Protein AF-A0A1G3BR52-F1 (afdb_monomer)

Solvent-accessible surface area (backbone atoms only — not comparable to full-atom values): 6348 Å² total; per-residue (Å²): 138,86,82,81,79,81,78,76,88,71,54,72,67,61,46,51,72,72,66,44,64,74,83,72,63,70,95,62,88,74,81,78,72,64,56,69,68,58,50,47,38,60,75,68,58,64,74,60,77,76,81,76,92,78,90,78,92,72,61,68,68,57,54,53,52,46,41,53,54,16,59,76,68,76,44,58,45,70,57,52,54,51,51,52,51,51,54,50,51,31,60,76,68,68,58,129

Foldseek 3Di:
DDDDDPPDDDPPVRCCVPVPCPVVPDPDPPPPPDDVVVVCCVVVVVVCPPDDDDDDDDPPVVVVVLCVVCVVVVHHSVVVVVVVVVVVVCVVVVPD

Secondary structure (DSSP, 8-state):
-----------HHHHHHHH-GGGG-----------HHHHHHHHT-TT---PPP------HHHHHHHHHHHHHTTS-HHHHHHHHHHHHHHHHHT--

Structure (mmCIF, N/CA/C/O backbone):
data_AF-A0A1G3BR52-F1
#
_entry.id   AF-A0A1G3BR52-F1
#
loop_
_atom_site.group_PDB
_atom_site.id
_atom_site.type_symbol
_atom_site.label_atom_id
_atom_site.label_alt_id
_atom_site.label_comp_id
_atom_site.label_asym_id
_atom_site.label_entity_id
_atom_site.label_seq_id
_atom_site.pdbx_PDB_ins_code
_atom_site.Cartn_x
_atom_site.Cartn_y
_atom_site.Cartn_z
_atom_site.occupancy
_atom_site.B_iso_or_equiv
_atom_site.auth_seq_id
_atom_site.auth_comp_id
_atom_site.auth_asym_id
_atom_site.auth_atom_id
_atom_site.pdbx_PDB_model_num
ATOM 1 N N . MET A 1 1 ? -17.095 -26.336 53.978 1.00 38.72 1 MET A N 1
ATOM 2 C CA . MET A 1 1 ? -15.949 -27.045 53.361 1.00 38.72 1 MET A CA 1
ATOM 3 C C . MET A 1 1 ? -15.813 -26.531 51.933 1.00 38.72 1 MET A C 1
ATOM 5 O O . MET A 1 1 ? -16.797 -26.562 51.211 1.00 38.72 1 MET A O 1
ATOM 9 N N . LYS A 1 2 ? -14.673 -25.927 51.568 1.00 37.09 2 LYS A N 1
ATOM 10 C CA . LYS A 1 2 ? -14.448 -25.317 50.244 1.00 37.09 2 LYS A CA 1
ATOM 11 C C . LYS A 1 2 ? -13.668 -26.297 49.369 1.00 37.09 2 LYS A C 1
ATOM 13 O O . LYS A 1 2 ? -12.496 -26.530 49.648 1.00 37.09 2 LYS A O 1
ATOM 18 N N . THR A 1 3 ? -14.277 -26.824 48.314 1.00 35.94 3 THR A N 1
ATOM 19 C CA . THR A 1 3 ? -13.573 -27.662 47.331 1.00 35.94 3 THR A CA 1
ATOM 20 C C . THR A 1 3 ? -13.135 -26.774 46.168 1.00 35.94 3 THR A C 1
ATOM 22 O O . THR A 1 3 ? -13.932 -26.394 45.316 1.00 35.94 3 THR A O 1
ATOM 25 N N . LYS A 1 4 ? -11.860 -26.365 46.176 1.00 41.94 4 LYS A N 1
ATOM 26 C CA . LYS A 1 4 ? -11.213 -25.645 45.068 1.00 41.94 4 LYS A CA 1
ATOM 27 C C . LYS A 1 4 ? -11.033 -26.629 43.909 1.00 41.94 4 LYS A C 1
ATOM 29 O O . LYS A 1 4 ? -10.151 -27.479 43.964 1.00 41.94 4 LYS A O 1
ATOM 34 N N . ILE A 1 5 ? -11.852 -26.517 42.867 1.00 44.66 5 ILE A N 1
ATOM 35 C CA . ILE A 1 5 ? -11.628 -27.248 41.617 1.00 44.66 5 ILE A CA 1
ATOM 36 C C . ILE A 1 5 ? -10.511 -26.515 40.867 1.00 44.66 5 ILE A C 1
ATOM 38 O O . ILE A 1 5 ? -10.679 -25.386 40.406 1.00 44.66 5 ILE A O 1
ATOM 42 N N . MET A 1 6 ? -9.335 -27.139 40.823 1.00 40.81 6 MET A N 1
ATOM 43 C CA . MET A 1 6 ? -8.168 -26.672 40.079 1.00 40.81 6 MET A CA 1
ATOM 44 C C . MET A 1 6 ? -8.490 -26.766 38.580 1.00 40.81 6 MET A C 1
ATOM 46 O O . MET A 1 6 ? -8.466 -27.852 38.006 1.00 40.81 6 MET A O 1
ATOM 50 N N . LYS A 1 7 ? -8.831 -25.640 37.939 1.00 52.38 7 LYS A N 1
ATOM 51 C CA . LYS A 1 7 ? -8.974 -25.584 36.478 1.00 52.38 7 LYS A CA 1
ATOM 52 C C . LYS A 1 7 ? -7.592 -25.777 35.853 1.00 52.38 7 LYS A C 1
ATOM 54 O O . LYS A 1 7 ? -6.711 -24.931 36.001 1.00 52.38 7 LYS A O 1
ATOM 59 N N . LYS A 1 8 ? -7.402 -26.924 35.201 1.00 56.28 8 LYS A N 1
ATOM 60 C CA . LYS A 1 8 ? -6.255 -27.221 34.338 1.00 56.28 8 LYS A CA 1
ATOM 61 C C . LYS A 1 8 ? -6.160 -26.095 33.297 1.00 56.28 8 LYS A C 1
ATOM 63 O O . LYS A 1 8 ? -7.170 -25.774 32.677 1.00 56.28 8 LYS A O 1
ATOM 68 N N . ARG A 1 9 ? -4.997 -25.448 33.159 1.00 55.28 9 ARG A N 1
ATOM 69 C CA . ARG A 1 9 ? -4.763 -24.472 32.081 1.00 55.28 9 ARG A CA 1
ATOM 70 C C . ARG A 1 9 ? -4.710 -25.256 30.774 1.00 55.28 9 ARG A C 1
ATOM 72 O O . ARG A 1 9 ? -3.741 -25.972 30.552 1.00 55.28 9 ARG A O 1
ATOM 79 N N . ILE A 1 10 ? -5.779 -25.189 29.998 1.00 62.50 10 ILE A N 1
ATOM 80 C CA . ILE A 1 10 ? -5.853 -25.743 28.645 1.00 62.50 10 ILE A CA 1
ATOM 81 C C . ILE A 1 10 ? -5.374 -24.627 27.706 1.00 62.50 10 ILE A C 1
ATOM 83 O O . ILE A 1 10 ? -5.661 -23.460 27.980 1.00 62.50 10 ILE A O 1
ATOM 87 N N . SER A 1 11 ? -4.581 -24.964 26.683 1.00 68.12 11 SER A N 1
ATOM 88 C CA . SER A 1 11 ? -4.178 -24.003 25.645 1.00 68.12 11 SER A CA 1
ATOM 89 C C . SER A 1 11 ? -5.416 -23.549 24.872 1.00 68.12 11 SER A C 1
ATOM 91 O O . SER A 1 11 ? -6.311 -24.361 24.636 1.00 68.12 11 SER A O 1
ATOM 93 N N . ASP A 1 12 ? -5.470 -22.283 24.460 1.00 63.62 12 ASP A N 1
ATOM 94 C CA . ASP A 1 12 ? -6.606 -21.736 23.708 1.00 63.62 12 ASP A CA 1
ATOM 95 C C . ASP A 1 12 ? -6.898 -22.586 22.453 1.00 63.62 12 ASP A C 1
ATOM 97 O O . ASP A 1 12 ? -8.050 -22.849 22.126 1.00 63.62 12 ASP A O 1
ATOM 101 N N . GLU A 1 13 ? -5.851 -23.114 21.812 1.00 70.31 13 GLU A N 1
ATOM 102 C CA . GLU A 1 13 ? -5.924 -24.002 20.643 1.00 70.31 13 GLU A CA 1
ATOM 103 C C . GLU A 1 13 ? -6.679 -25.315 20.938 1.00 70.31 13 GLU A C 1
ATOM 105 O O . GLU A 1 13 ? -7.646 -25.641 20.251 1.00 70.31 13 GLU A O 1
ATOM 110 N N . GLU A 1 14 ? -6.299 -26.034 22.004 1.00 71.31 14 GLU A N 1
ATOM 111 C CA . GLU A 1 14 ? -6.958 -27.283 22.431 1.00 71.31 14 GLU A CA 1
ATOM 112 C C . GLU A 1 14 ? -8.414 -27.047 22.857 1.00 71.31 14 GLU A C 1
ATOM 114 O O . GLU A 1 14 ? -9.279 -27.906 22.659 1.00 71.31 14 GLU A O 1
ATOM 119 N N . TYR A 1 15 ? -8.696 -25.882 23.449 1.00 68.50 15 TYR A N 1
ATOM 120 C CA . TYR A 1 15 ? -10.047 -25.493 23.835 1.00 68.50 15 TYR A CA 1
ATOM 121 C C . TYR A 1 15 ? -10.946 -25.326 22.604 1.00 68.50 15 TYR A C 1
ATOM 123 O O . TYR A 1 15 ? -12.038 -25.895 22.566 1.00 68.50 15 TYR A O 1
ATOM 131 N N . TYR A 1 16 ? -10.473 -24.609 21.579 1.00 68.44 16 TYR A N 1
ATOM 132 C CA . TYR A 1 16 ? -11.247 -24.360 20.362 1.00 68.44 16 TYR A CA 1
ATOM 133 C C . TYR A 1 16 ? -11.439 -25.611 19.495 1.00 68.44 16 TYR A C 1
ATOM 135 O O . TYR A 1 16 ? -12.518 -25.767 18.922 1.00 68.44 16 TYR A O 1
ATOM 143 N N . GLU A 1 17 ? -10.461 -26.522 19.439 1.00 71.69 17 GLU A N 1
ATOM 144 C CA . GLU A 1 17 ? -10.613 -27.808 18.737 1.00 71.69 17 GLU A CA 1
ATOM 145 C C . GLU A 1 17 ? -11.604 -28.752 19.430 1.00 71.69 17 GLU A C 1
ATOM 147 O O . GLU A 1 17 ? -12.373 -29.438 18.759 1.00 71.69 17 GLU A O 1
ATOM 152 N N . THR A 1 18 ? -11.601 -28.793 20.767 1.00 67.19 18 THR A N 1
ATOM 153 C CA . THR A 1 18 ? -12.399 -29.775 21.520 1.00 67.19 18 THR A CA 1
ATOM 154 C C . THR A 1 18 ? -13.832 -29.311 21.757 1.00 67.19 18 THR A C 1
ATOM 156 O O . THR A 1 18 ? -14.759 -30.114 21.672 1.00 67.19 18 THR A O 1
ATOM 159 N N . TYR A 1 19 ? -14.023 -28.034 22.102 1.00 68.81 19 TYR A N 1
ATOM 160 C CA . TYR A 1 19 ? -15.320 -27.531 22.560 1.00 68.81 19 TYR A CA 1
ATOM 161 C C . TYR A 1 19 ? -16.130 -26.836 21.471 1.00 68.81 19 TYR A C 1
ATOM 163 O O . TYR A 1 19 ? -17.337 -26.749 21.638 1.00 68.81 19 TYR A O 1
ATOM 171 N N . GLY A 1 20 ? -15.503 -26.414 20.363 1.00 64.06 20 GLY A N 1
ATOM 172 C CA . GLY A 1 20 ? -16.183 -25.859 19.189 1.00 64.06 2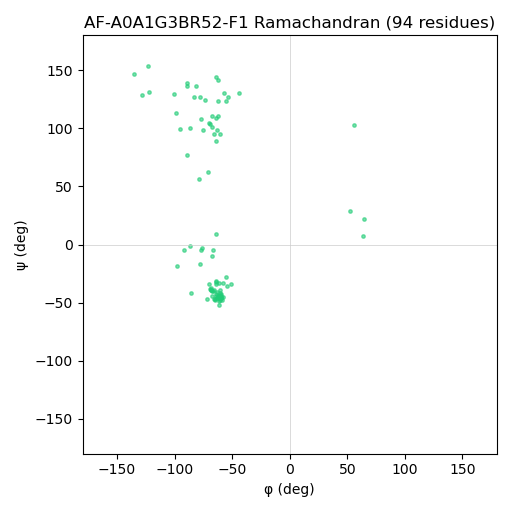0 GLY A CA 1
ATOM 173 C C . GLY A 1 20 ? -17.086 -24.656 19.499 1.00 64.06 20 GLY A C 1
ATOM 174 O O . GLY A 1 20 ? -18.225 -24.800 19.913 1.00 64.06 20 GLY A O 1
ATOM 175 N N . VAL A 1 21 ? -16.636 -23.441 19.192 1.00 68.19 21 VAL A N 1
ATOM 176 C CA . VAL A 1 21 ? -17.357 -22.189 19.527 1.00 68.19 21 VAL A CA 1
ATOM 177 C C . VAL A 1 21 ? -18.685 -21.961 18.807 1.00 68.19 21 VAL A C 1
ATOM 179 O O . VAL A 1 21 ? -19.361 -20.979 19.084 1.00 68.19 21 VAL A O 1
ATOM 182 N N . LEU A 1 22 ? -19.073 -22.830 17.873 1.00 64.25 22 LEU A N 1
ATOM 183 C CA . LEU A 1 22 ? -20.246 -22.610 17.027 1.00 64.25 22 LEU A CA 1
ATOM 184 C C . LEU A 1 22 ? -21.556 -22.580 17.833 1.00 64.25 22 LEU A C 1
ATOM 186 O O . LEU A 1 22 ? -22.469 -21.850 17.465 1.00 64.25 22 LEU A O 1
ATOM 190 N N . SER A 1 23 ? -21.638 -23.329 18.938 1.00 64.00 23 SER A N 1
ATOM 191 C CA . SER A 1 23 ? -22.788 -23.302 19.855 1.00 64.00 23 SER A CA 1
ATOM 192 C C . SER A 1 23 ? -22.810 -22.094 20.792 1.00 64.00 23 SER A C 1
ATOM 194 O O . SER A 1 23 ? -23.856 -21.803 21.364 1.00 64.00 23 SER A O 1
ATOM 196 N N . ASP A 1 24 ? -21.677 -21.402 20.943 1.00 62.31 24 ASP A N 1
ATOM 197 C CA . ASP A 1 24 ? -21.534 -20.219 21.799 1.00 62.31 24 ASP A CA 1
ATOM 198 C C . ASP A 1 24 ? -21.806 -18.913 21.028 1.00 62.31 24 ASP A C 1
ATOM 200 O O . ASP A 1 24 ? -21.816 -17.831 21.617 1.00 62.31 24 ASP A O 1
ATO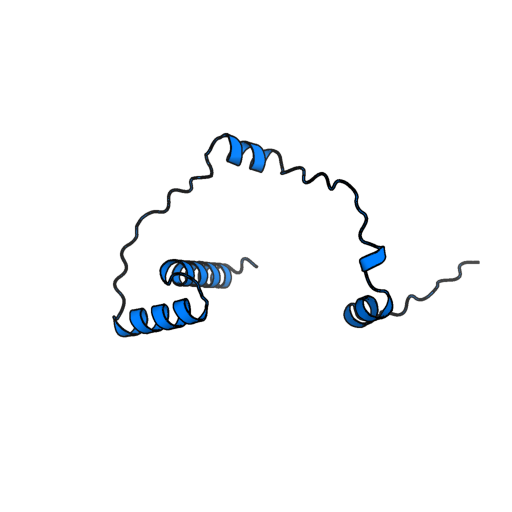M 204 N N . ILE A 1 25 ? -22.023 -18.990 19.708 1.00 62.69 25 ILE A N 1
ATOM 205 C CA . ILE A 1 25 ? -22.428 -17.845 18.888 1.00 62.69 25 ILE A CA 1
ATOM 206 C C . ILE A 1 25 ? -23.907 -17.577 19.161 1.00 62.69 25 ILE A C 1
ATOM 208 O O . ILE A 1 25 ? -24.791 -18.238 18.618 1.00 62.69 25 ILE A O 1
ATOM 212 N N . VAL A 1 26 ? -24.164 -16.610 20.034 1.00 65.56 26 VAL A N 1
ATOM 213 C CA . VAL A 1 26 ? -25.512 -16.139 20.341 1.00 65.56 26 VAL A CA 1
ATOM 214 C C . VAL A 1 26 ? -25.926 -15.120 19.279 1.00 65.56 26 VAL A C 1
ATOM 216 O O . VAL A 1 26 ? -25.198 -14.159 19.031 1.00 65.56 26 VAL A O 1
ATOM 219 N N . ASP A 1 27 ? -27.085 -15.329 18.655 1.00 56.22 27 ASP A N 1
ATOM 220 C CA . ASP A 1 27 ? -27.709 -14.391 17.707 1.00 56.22 27 ASP A CA 1
ATOM 221 C C . ASP A 1 27 ? -28.411 -13.261 18.483 1.00 56.22 27 ASP A C 1
ATOM 223 O O . ASP A 1 27 ? -29.626 -13.079 18.435 1.00 56.22 27 ASP A O 1
ATOM 227 N N . GLU A 1 28 ? -27.643 -12.578 19.329 1.00 55.44 28 GLU A N 1
ATOM 228 C CA . GLU A 1 28 ? -28.080 -11.370 20.018 1.00 55.44 28 GLU A CA 1
ATOM 229 C C . GLU A 1 28 ? -27.744 -10.161 19.144 1.00 55.44 28 GLU A C 1
ATOM 231 O O . GLU A 1 28 ? -26.641 -10.064 18.599 1.00 55.44 28 GLU A O 1
ATOM 236 N N . ASP A 1 29 ? -28.686 -9.220 19.029 1.00 47.38 29 ASP A N 1
ATOM 237 C CA . ASP A 1 29 ? -28.428 -7.908 18.442 1.00 47.38 29 ASP A CA 1
ATOM 238 C C . ASP A 1 29 ? -27.350 -7.210 19.279 1.00 47.38 29 ASP A C 1
ATOM 240 O O . ASP A 1 29 ? -27.618 -6.597 20.316 1.00 47.38 29 ASP A O 1
ATOM 244 N N . ILE A 1 30 ? -26.097 -7.332 18.844 1.00 56.31 30 ILE A N 1
ATOM 245 C CA . ILE A 1 30 ? -24.987 -6.596 19.430 1.00 56.31 30 ILE A CA 1
ATOM 246 C C . ILE A 1 30 ? -25.274 -5.123 19.153 1.00 56.31 30 ILE A C 1
ATOM 248 O O . ILE A 1 30 ? -25.171 -4.671 18.009 1.00 56.31 30 ILE A O 1
ATOM 252 N N . ASP A 1 31 ? -25.619 -4.363 20.195 1.00 50.84 31 ASP A N 1
ATOM 253 C CA . ASP A 1 31 ? -25.641 -2.906 20.122 1.00 50.84 31 ASP A CA 1
ATOM 254 C C . ASP A 1 31 ? -24.203 -2.433 19.886 1.00 50.84 31 ASP A C 1
ATOM 256 O O . ASP A 1 31 ? -23.415 -2.205 20.805 1.00 50.84 31 ASP A O 1
ATOM 260 N N . LEU A 1 32 ? -23.829 -2.340 18.609 1.00 54.06 32 LEU A N 1
ATOM 261 C CA . LEU A 1 32 ? -22.631 -1.660 18.141 1.00 54.06 32 LEU A CA 1
ATOM 262 C C . LEU A 1 32 ? -22.862 -0.157 18.319 1.00 54.06 32 LEU A C 1
ATOM 264 O O . LEU A 1 32 ? -22.904 0.602 17.345 1.00 54.06 32 LEU A O 1
ATOM 268 N N . SER A 1 33 ? -23.048 0.283 19.565 1.00 53.59 33 SER A N 1
ATOM 269 C CA . SER A 1 33 ? -23.168 1.689 19.900 1.00 53.59 33 SER A CA 1
ATOM 270 C C . SER A 1 33 ? -21.818 2.330 19.590 1.00 53.59 33 SER A C 1
ATOM 272 O O . SER A 1 33 ? -20.866 2.259 20.370 1.00 53.59 33 SER A O 1
ATOM 274 N N . LEU A 1 34 ? -21.698 2.898 18.390 1.00 55.34 34 LEU A N 1
ATOM 275 C CA . LEU A 1 34 ? -20.569 3.739 18.026 1.00 55.34 34 LEU A CA 1
ATOM 276 C C . LEU A 1 34 ? -20.491 4.845 19.073 1.00 55.34 34 LEU A C 1
ATOM 278 O O . LEU A 1 34 ? -21.470 5.562 19.273 1.00 55.34 34 LEU A O 1
ATOM 282 N N . GLU A 1 35 ? -19.334 4.966 19.719 1.00 67.31 35 GLU A N 1
ATOM 283 C CA . GLU A 1 35 ? -19.055 6.024 20.682 1.00 67.31 35 GLU A CA 1
ATOM 284 C C . GLU A 1 35 ? -19.548 7.373 20.124 1.00 67.31 35 GLU A C 1
ATOM 286 O O . GLU A 1 35 ? -19.294 7.703 18.960 1.00 67.31 35 GLU A O 1
ATOM 291 N N . ASP A 1 36 ? -20.306 8.137 20.918 1.00 65.81 36 ASP A N 1
ATOM 292 C CA . ASP A 1 36 ? -21.036 9.321 20.435 1.00 65.81 36 ASP A CA 1
ATOM 293 C C . ASP A 1 36 ? -20.127 10.350 19.743 1.00 65.81 36 ASP A C 1
ATOM 295 O O . ASP A 1 36 ? -20.561 11.078 18.847 1.00 65.81 36 ASP A O 1
ATOM 299 N N . SER A 1 37 ? -18.849 10.394 20.129 1.00 64.62 37 SER A N 1
ATOM 300 C CA . SER A 1 37 ? -17.792 11.177 19.483 1.00 64.62 37 SER A CA 1
ATOM 301 C C . SER A 1 3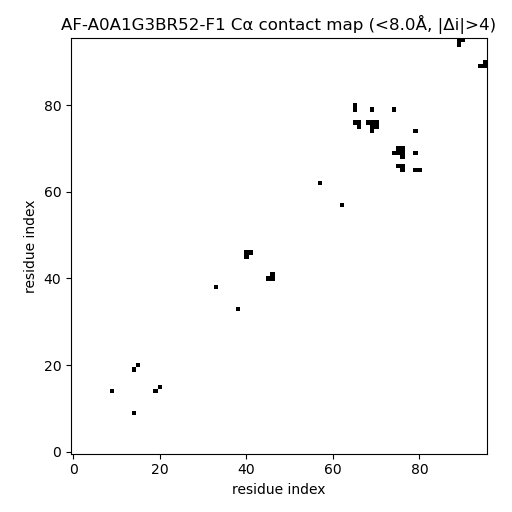7 ? -17.570 10.764 18.021 1.00 64.62 37 SER A C 1
ATOM 303 O O . SER A 1 37 ? -17.574 11.612 17.130 1.00 64.62 37 SER A O 1
ATOM 305 N N . LEU A 1 38 ? -17.466 9.462 17.748 1.00 59.09 38 LEU A N 1
ATOM 306 C CA . LEU A 1 38 ? -17.257 8.896 16.417 1.00 59.09 38 LEU A CA 1
ATOM 307 C C . LEU A 1 38 ? -18.488 9.086 15.524 1.00 59.09 38 LEU A C 1
ATOM 309 O O . LEU A 1 38 ? -18.356 9.412 14.342 1.00 59.09 38 LEU A O 1
ATOM 313 N N . LYS A 1 39 ? -19.692 8.941 16.090 1.00 66.19 39 LYS A N 1
ATOM 314 C CA . LYS A 1 39 ? -20.957 9.192 15.381 1.00 66.19 39 LYS A CA 1
ATOM 315 C C . LYS A 1 39 ? -21.086 10.661 14.971 1.00 66.19 39 LYS A C 1
ATOM 317 O O . LYS A 1 39 ? -21.464 10.943 13.833 1.00 66.19 39 LYS A O 1
ATOM 322 N N . ARG A 1 40 ? -20.716 11.592 15.859 1.00 68.88 40 ARG A N 1
ATOM 323 C CA . ARG A 1 40 ? -20.664 13.036 15.564 1.00 68.88 40 ARG A CA 1
ATOM 324 C C . ARG A 1 40 ? -19.638 13.349 14.478 1.00 68.88 40 ARG A C 1
ATOM 326 O O . ARG A 1 40 ? -19.992 14.011 13.512 1.00 68.88 40 ARG A O 1
ATOM 333 N N . ASP A 1 41 ? -18.433 12.790 14.545 1.00 65.38 41 ASP A N 1
ATOM 334 C CA . ASP A 1 41 ? -17.396 12.997 13.521 1.00 65.38 41 ASP A CA 1
ATOM 335 C C . ASP A 1 41 ? -17.786 12.448 12.134 1.00 65.38 41 ASP A C 1
ATOM 337 O O . ASP A 1 41 ? -17.387 13.001 11.099 1.00 65.38 41 ASP A O 1
ATOM 341 N N . MET A 1 42 ? -18.569 11.361 12.098 1.00 63.00 42 MET A N 1
ATOM 342 C CA . MET A 1 42 ? -19.138 10.792 10.870 1.00 63.00 42 MET A CA 1
ATOM 343 C C . MET A 1 42 ? -20.257 11.671 10.299 1.00 63.00 42 MET A C 1
ATOM 345 O O . MET A 1 42 ? -20.237 11.957 9.102 1.00 63.00 42 MET A O 1
ATOM 349 N N . LEU A 1 43 ? -21.195 12.123 11.139 1.00 71.88 43 LEU A N 1
ATOM 350 C CA . LEU A 1 43 ? -22.3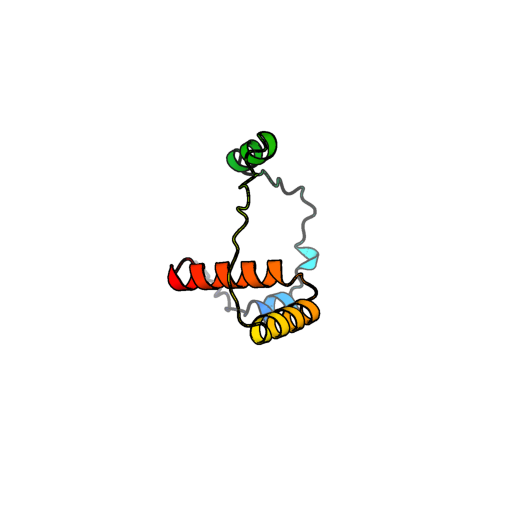23 12.974 10.737 1.00 71.88 43 LEU A CA 1
ATOM 351 C C . LEU A 1 43 ? -21.885 14.389 10.339 1.00 71.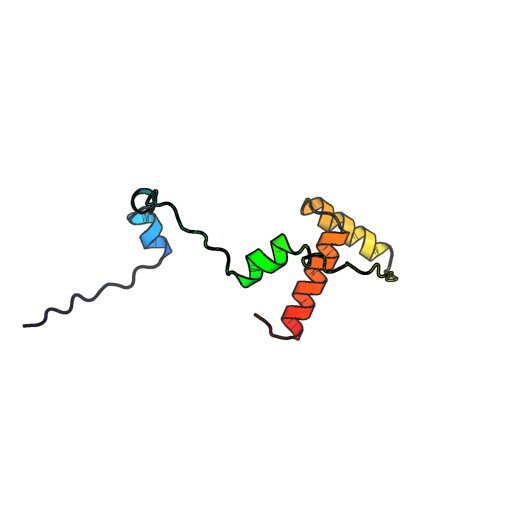88 43 LEU A C 1
ATOM 353 O O . LEU A 1 43 ? -22.394 14.940 9.368 1.00 71.88 43 LEU A O 1
ATOM 357 N N . GLU A 1 44 ? -20.907 14.966 11.037 1.00 66.81 44 GLU A N 1
ATOM 358 C CA . GLU A 1 44 ? -20.368 16.301 10.749 1.00 66.81 44 GLU A CA 1
ATOM 359 C C . GLU A 1 44 ? -19.429 16.318 9.530 1.00 66.81 44 GLU A C 1
ATOM 361 O O . GLU A 1 44 ? -18.920 17.373 9.151 1.00 66.81 44 GLU A O 1
ATOM 366 N N . GLY A 1 45 ? -19.142 15.165 8.911 1.00 55.84 45 GLY A N 1
ATOM 367 C CA . GLY A 1 45 ? -18.276 15.077 7.729 1.00 55.84 45 GLY A CA 1
ATOM 368 C C . GLY A 1 45 ? -16.820 15.509 7.976 1.00 55.84 45 GLY A C 1
ATOM 369 O O . GLY A 1 45 ? -16.020 15.563 7.036 1.00 55.84 45 GLY A O 1
ATOM 370 N N . LYS A 1 46 ? -16.445 15.774 9.237 1.00 56.94 46 LYS A N 1
ATOM 371 C CA . LYS A 1 46 ? -15.096 16.166 9.683 1.00 56.94 46 LYS A CA 1
ATOM 372 C C . LYS A 1 46 ? -14.072 15.045 9.533 1.00 56.94 46 LYS A C 1
ATOM 374 O O . LYS A 1 46 ? -12.869 15.294 9.566 1.00 56.94 46 LYS A O 1
ATOM 379 N N . ARG A 1 47 ? -14.525 13.826 9.223 1.00 52.00 47 ARG A N 1
ATOM 380 C CA . ARG A 1 47 ? -13.685 12.683 8.831 1.00 52.00 47 ARG A CA 1
ATOM 381 C C . ARG A 1 47 ? -12.911 12.880 7.516 1.00 52.00 47 ARG A C 1
ATOM 383 O O . ARG A 1 47 ? -12.286 11.948 7.019 1.00 52.00 47 ARG A O 1
ATOM 390 N N . LYS A 1 48 ? -12.896 14.076 6.929 1.00 53.62 48 LYS A N 1
ATOM 391 C CA . LYS A 1 48 ? -11.963 14.428 5.856 1.00 53.62 48 LYS A CA 1
ATOM 392 C C . LYS A 1 48 ? -10.684 15.002 6.454 1.00 53.62 48 LYS A C 1
ATOM 394 O O . LYS A 1 48 ? -10.427 16.199 6.363 1.00 53.62 48 LYS A O 1
ATOM 399 N N . ARG A 1 49 ? -9.815 14.137 6.992 1.00 57.16 49 ARG A N 1
ATOM 400 C CA . ARG A 1 49 ? -8.392 14.493 7.068 1.00 57.16 49 ARG A CA 1
ATOM 401 C C . ARG A 1 49 ? -7.920 14.638 5.623 1.00 57.16 49 ARG A C 1
ATOM 403 O O . ARG A 1 49 ? -7.705 13.641 4.939 1.00 57.16 49 ARG A O 1
ATOM 410 N N . THR A 1 50 ? -7.864 15.870 5.127 1.00 61.38 50 THR A N 1
ATOM 411 C CA . THR A 1 50 ? -7.479 16.155 3.745 1.00 61.38 50 THR A CA 1
ATOM 412 C C . THR A 1 50 ? -6.049 15.670 3.543 1.00 61.38 50 THR A C 1
ATOM 414 O O . THR A 1 50 ? -5.094 16.174 4.138 1.00 61.38 50 THR A O 1
ATOM 417 N N . LEU A 1 51 ? -5.900 14.605 2.756 1.00 70.44 51 LEU A N 1
ATOM 418 C CA . LEU A 1 51 ? -4.587 14.102 2.387 1.00 70.44 51 LEU A CA 1
ATOM 419 C C . LEU A 1 51 ? -3.882 15.201 1.591 1.00 70.44 51 LEU A C 1
ATOM 421 O O . LEU A 1 51 ? -4.407 15.678 0.588 1.00 70.44 51 LEU A O 1
ATOM 425 N N . ARG A 1 52 ? -2.699 15.616 2.049 1.00 79.12 52 ARG A N 1
ATOM 426 C CA . ARG A 1 52 ? -1.855 16.539 1.288 1.00 79.12 52 ARG A CA 1
ATOM 427 C C . ARG A 1 52 ? -1.085 15.753 0.235 1.00 79.12 52 ARG A C 1
ATOM 429 O O . ARG A 1 52 ? -0.547 14.683 0.531 1.00 79.12 52 ARG A O 1
ATOM 436 N N . ASN A 1 53 ? -1.017 16.294 -0.975 1.00 82.94 53 ASN A N 1
ATOM 437 C CA . ASN A 1 53 ? -0.168 15.747 -2.024 1.00 82.94 53 ASN A CA 1
ATOM 438 C C . ASN A 1 53 ? 1.289 16.086 -1.698 1.00 82.94 53 ASN A C 1
ATOM 440 O O . ASN A 1 53 ? 1.627 17.251 -1.503 1.00 82.94 53 ASN A O 1
ATOM 444 N N . VAL A 1 54 ? 2.139 15.064 -1.622 1.00 84.50 54 VAL A N 1
ATOM 445 C CA . VAL A 1 54 ? 3.576 15.204 -1.366 1.00 84.50 54 VAL A CA 1
ATOM 446 C C . VAL A 1 54 ? 4.319 14.561 -2.529 1.00 84.50 54 VAL A C 1
ATOM 448 O O . VAL A 1 54 ? 3.997 13.441 -2.921 1.00 84.50 54 VAL A O 1
ATOM 451 N N . SER A 1 55 ? 5.300 15.273 -3.079 1.00 88.38 55 SER A N 1
ATOM 452 C CA . SER A 1 55 ? 6.201 14.746 -4.104 1.00 88.38 55 SER A CA 1
ATOM 453 C C . SER A 1 55 ? 7.524 14.348 -3.456 1.00 88.38 55 SER A C 1
ATOM 455 O O . SER A 1 55 ? 8.103 15.132 -2.706 1.00 88.38 55 SER A O 1
ATOM 457 N N . ILE A 1 56 ? 7.991 13.128 -3.722 1.00 87.19 56 ILE A N 1
ATOM 458 C CA . ILE A 1 56 ? 9.242 12.581 -3.186 1.00 87.19 56 ILE A CA 1
ATOM 459 C C . ILE A 1 56 ? 10.054 12.049 -4.364 1.00 87.19 56 ILE A C 1
ATOM 461 O O . ILE A 1 56 ? 9.540 11.277 -5.174 1.00 87.19 56 ILE A O 1
ATOM 465 N N . LYS A 1 57 ? 11.325 12.452 -4.461 1.00 92.00 57 LYS A N 1
ATOM 466 C CA . LYS A 1 57 ? 12.259 11.886 -5.440 1.00 92.00 57 LYS A CA 1
ATOM 467 C C . LYS A 1 57 ? 12.744 10.527 -4.936 1.00 92.00 57 LYS A C 1
ATOM 469 O O . LYS A 1 57 ? 13.214 10.428 -3.807 1.00 92.00 57 LYS A O 1
ATOM 474 N N . ILE A 1 58 ? 12.615 9.497 -5.765 1.00 90.56 58 ILE A N 1
ATOM 475 C CA . ILE A 1 58 ? 13.004 8.114 -5.458 1.00 90.56 58 ILE A CA 1
ATOM 476 C C . ILE A 1 58 ? 13.749 7.566 -6.675 1.00 90.56 58 ILE A C 1
ATOM 478 O O . ILE A 1 58 ? 13.421 7.924 -7.807 1.00 90.56 58 ILE A O 1
ATOM 482 N N . ASP A 1 59 ? 14.731 6.696 -6.443 1.00 94.50 59 ASP A N 1
ATOM 483 C CA . ASP A 1 59 ? 15.384 5.948 -7.517 1.00 94.50 59 ASP A CA 1
ATOM 484 C C . ASP A 1 59 ? 14.341 5.134 -8.322 1.00 94.50 59 ASP A C 1
ATOM 486 O O . ASP A 1 59 ? 13.530 4.407 -7.725 1.00 94.50 59 ASP A O 1
ATOM 490 N N . PRO A 1 60 ? 14.344 5.216 -9.665 1.00 92.75 60 PRO A N 1
ATOM 491 C CA . PRO A 1 60 ? 13.469 4.417 -10.519 1.00 92.75 60 PRO A CA 1
ATOM 492 C C . PRO A 1 60 ? 13.496 2.907 -10.229 1.00 92.75 60 PRO A C 1
ATOM 494 O O . PRO A 1 60 ? 12.452 2.254 -10.322 1.00 92.75 60 PRO A O 1
ATOM 497 N N . LEU A 1 61 ? 14.644 2.345 -9.836 1.00 93.94 61 LEU A N 1
ATOM 498 C CA . LEU A 1 61 ? 14.784 0.917 -9.523 1.00 93.94 61 LEU A CA 1
ATOM 499 C C . LEU A 1 61 ? 13.990 0.525 -8.271 1.00 93.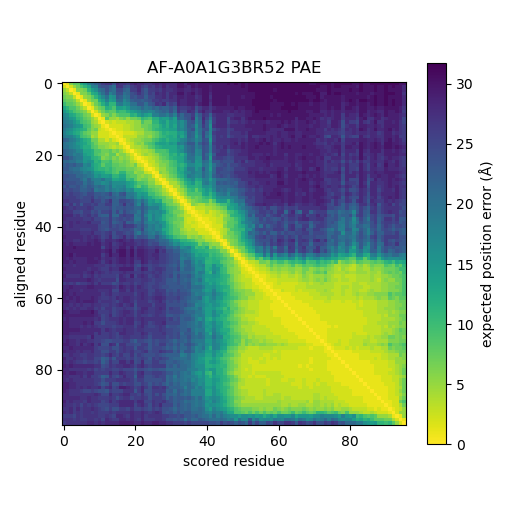94 61 LEU A C 1
ATOM 501 O O . LEU A 1 61 ? 13.310 -0.510 -8.246 1.00 93.94 61 LEU A O 1
ATOM 505 N N . TYR A 1 62 ? 14.005 1.379 -7.246 1.00 92.75 62 TYR A N 1
ATOM 506 C CA . TYR A 1 62 ? 13.193 1.169 -6.049 1.00 92.75 62 TYR A CA 1
ATOM 507 C C . TYR A 1 62 ? 11.707 1.312 -6.363 1.00 92.75 62 TYR A C 1
ATOM 509 O O . TYR A 1 62 ? 10.912 0.488 -5.914 1.00 92.75 62 TYR A O 1
ATOM 517 N N . LEU A 1 63 ? 11.316 2.282 -7.195 1.00 92.62 63 LEU A N 1
ATOM 518 C CA . LEU A 1 63 ? 9.919 2.429 -7.610 1.00 92.62 63 LEU A CA 1
ATOM 519 C C . LEU A 1 63 ? 9.400 1.177 -8.334 1.00 92.62 63 LEU A C 1
ATOM 521 O O . LEU A 1 63 ? 8.283 0.731 -8.061 1.00 92.62 63 LEU A O 1
ATOM 525 N N . LEU A 1 64 ? 10.202 0.595 -9.229 1.00 94.31 64 LEU A N 1
ATOM 526 C CA . LEU A 1 64 ? 9.849 -0.638 -9.935 1.00 94.31 64 LEU A CA 1
ATOM 527 C C . LEU A 1 64 ? 9.654 -1.804 -8.956 1.00 94.31 64 LEU A C 1
ATOM 529 O O . LEU A 1 64 ? 8.670 -2.541 -9.039 1.00 94.31 64 LEU A O 1
ATOM 533 N N . SER A 1 65 ? 10.562 -1.923 -7.990 1.00 95.38 65 SER A N 1
ATOM 534 C CA . SER A 1 65 ? 10.526 -2.960 -6.957 1.00 95.38 65 SER A CA 1
ATOM 535 C C . SER A 1 65 ? 9.277 -2.837 -6.080 1.00 95.38 65 SER A C 1
ATOM 537 O O . SER A 1 65 ? 8.572 -3.821 -5.858 1.00 95.38 65 SER A O 1
ATOM 539 N N . ILE A 1 66 ? 8.935 -1.616 -5.656 1.00 94.00 66 ILE A N 1
ATOM 540 C CA . ILE A 1 66 ? 7.722 -1.325 -4.879 1.00 94.00 66 ILE A CA 1
ATOM 541 C C . ILE A 1 66 ? 6.472 -1.690 -5.677 1.00 94.00 66 ILE A C 1
ATOM 543 O O . ILE A 1 66 ? 5.571 -2.327 -5.135 1.00 94.00 66 ILE A O 1
ATOM 547 N N . LYS A 1 67 ? 6.414 -1.330 -6.965 1.00 93.88 67 LYS A N 1
ATOM 548 C CA . LYS A 1 67 ? 5.288 -1.699 -7.834 1.00 93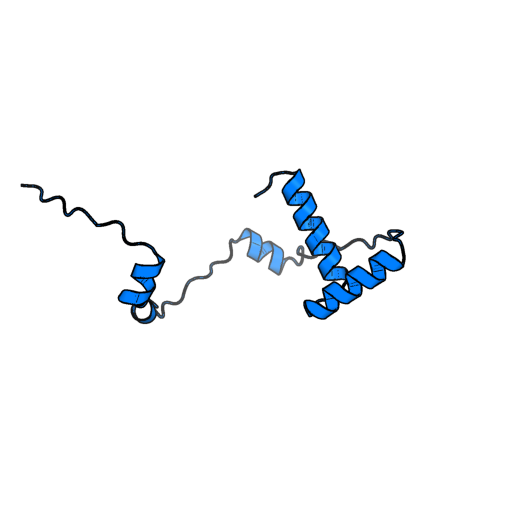.88 67 LYS A CA 1
ATOM 549 C C . LYS A 1 67 ? 5.134 -3.213 -7.934 1.00 93.88 67 LYS A C 1
ATOM 551 O O . LYS A 1 67 ? 4.024 -3.703 -7.781 1.00 93.88 67 LYS A O 1
ATOM 556 N N . LYS A 1 68 ? 6.233 -3.953 -8.110 1.00 95.81 68 LYS A N 1
ATOM 557 C CA . LYS A 1 68 ? 6.206 -5.422 -8.165 1.00 95.81 68 LYS A CA 1
ATOM 558 C C . LYS A 1 68 ? 5.653 -6.026 -6.872 1.00 95.81 68 LYS A C 1
ATOM 560 O O . LYS A 1 68 ? 4.779 -6.884 -6.929 1.00 95.81 68 LYS A O 1
ATOM 565 N N . ILE A 1 69 ? 6.112 -5.545 -5.716 1.00 95.56 69 ILE A N 1
ATOM 566 C CA . ILE A 1 69 ? 5.621 -5.999 -4.404 1.00 95.56 69 ILE A CA 1
ATOM 567 C C . ILE A 1 69 ? 4.136 -5.663 -4.229 1.00 95.56 69 ILE A C 1
ATOM 569 O O . ILE A 1 69 ? 3.374 -6.484 -3.727 1.00 95.56 69 ILE A O 1
ATOM 573 N N . ALA A 1 70 ? 3.713 -4.477 -4.661 1.00 94.88 70 ALA A N 1
ATOM 574 C CA . ALA A 1 70 ? 2.326 -4.040 -4.574 1.00 94.88 70 ALA A CA 1
ATOM 575 C C . ALA A 1 70 ? 1.396 -4.921 -5.423 1.00 94.88 70 ALA A C 1
ATOM 577 O O . ALA A 1 70 ? 0.371 -5.379 -4.921 1.00 94.88 70 ALA A O 1
ATOM 578 N N . THR A 1 71 ? 1.805 -5.250 -6.653 1.00 94.81 71 THR A N 1
ATOM 579 C CA . THR A 1 71 ? 1.078 -6.181 -7.529 1.00 94.81 71 THR A CA 1
ATOM 580 C C . THR A 1 71 ? 0.943 -7.563 -6.896 1.00 94.81 71 THR A C 1
ATOM 582 O O . THR A 1 71 ? -0.150 -8.115 -6.889 1.00 94.81 71 THR A O 1
ATOM 585 N N . LEU A 1 72 ? 2.020 -8.102 -6.312 1.00 95.44 72 LEU A N 1
ATOM 586 C CA . LEU A 1 72 ? 1.981 -9.401 -5.624 1.00 95.44 72 LEU A CA 1
ATOM 587 C C . LEU A 1 72 ? 1.023 -9.402 -4.426 1.00 95.44 72 LEU A C 1
ATOM 589 O O . LEU A 1 72 ? 0.406 -10.418 -4.132 1.00 95.44 72 LEU A O 1
ATOM 593 N N . LYS A 1 73 ? 0.889 -8.261 -3.743 1.00 90.38 73 LYS A N 1
ATOM 594 C CA . LYS A 1 73 ? -0.023 -8.077 -2.607 1.00 90.38 73 LYS A CA 1
ATOM 595 C C . LYS A 1 73 ? -1.446 -7.674 -3.014 1.00 90.38 73 LYS A C 1
ATOM 597 O O . LYS A 1 73 ? -2.276 -7.476 -2.134 1.00 90.38 73 LYS A O 1
ATOM 602 N N . GLY A 1 74 ? -1.726 -7.506 -4.309 1.00 94.00 74 GLY A N 1
ATOM 603 C CA . GLY A 1 74 ? -3.040 -7.087 -4.805 1.00 94.00 74 GLY A CA 1
ATOM 604 C C . GLY A 1 74 ? -3.461 -5.674 -4.382 1.00 94.00 74 GLY A C 1
ATOM 605 O O . GLY A 1 74 ? -4.651 -5.372 -4.376 1.00 94.00 74 GLY A O 1
ATOM 606 N N . ILE A 1 75 ? -2.514 -4.802 -4.016 1.00 93.06 75 ILE A N 1
ATOM 607 C CA . ILE A 1 75 ? -2.797 -3.436 -3.546 1.00 93.06 75 ILE A CA 1
ATOM 608 C C . ILE A 1 75 ? -2.073 -2.383 -4.395 1.00 93.06 75 ILE A C 1
ATOM 610 O O . ILE A 1 75 ? -1.010 -2.657 -4.952 1.00 93.06 75 ILE A O 1
ATOM 614 N N . PRO A 1 76 ? -2.583 -1.140 -4.485 1.00 94.00 76 PRO A N 1
ATOM 615 C CA . PRO A 1 76 ? -1.879 -0.063 -5.175 1.00 94.00 76 PRO A CA 1
ATOM 616 C C . PRO A 1 76 ? -0.533 0.268 -4.518 1.00 94.00 76 PRO A C 1
ATOM 618 O O . PRO A 1 76 ? -0.427 0.349 -3.292 1.00 94.00 76 PRO A O 1
ATOM 621 N N . TYR A 1 77 ? 0.490 0.569 -5.328 1.00 93.75 77 TYR A N 1
ATOM 622 C CA . TYR A 1 77 ? 1.830 0.912 -4.820 1.00 93.75 77 TYR A CA 1
ATOM 623 C C . TYR A 1 77 ? 1.816 2.121 -3.869 1.00 93.75 77 TYR A C 1
ATOM 625 O O . TYR A 1 77 ? 2.579 2.166 -2.909 1.00 93.75 77 TYR A O 1
ATOM 633 N N . GLN A 1 78 ? 0.913 3.080 -4.095 1.00 90.94 78 GLN A N 1
ATOM 634 C CA . GLN A 1 78 ? 0.736 4.244 -3.224 1.00 90.94 78 GLN A CA 1
ATOM 635 C C . GLN A 1 78 ? 0.229 3.846 -1.831 1.00 90.94 78 GLN A C 1
ATOM 637 O O . GLN A 1 78 ? 0.679 4.402 -0.830 1.00 90.94 78 GLN A O 1
ATOM 642 N N . THR A 1 79 ? -0.681 2.870 -1.758 1.00 92.38 79 THR A N 1
ATOM 643 C CA . THR A 1 79 ? -1.210 2.332 -0.498 1.00 92.38 79 THR A CA 1
ATOM 644 C C . THR A 1 79 ? -0.125 1.581 0.261 1.00 92.38 79 THR A C 1
ATOM 646 O O . THR A 1 79 ? 0.053 1.819 1.452 1.00 92.38 79 THR A O 1
ATOM 649 N N . LEU A 1 80 ? 0.661 0.755 -0.437 1.00 93.75 80 LEU A N 1
ATOM 650 C CA . LEU A 1 80 ? 1.783 0.027 0.158 1.00 93.75 80 LEU A CA 1
ATOM 651 C C . LEU A 1 80 ? 2.813 0.980 0.786 1.00 93.75 80 LEU A C 1
ATOM 653 O O . LEU A 1 80 ? 3.200 0.801 1.938 1.00 93.75 80 LEU A O 1
ATOM 657 N N . VAL A 1 81 ? 3.215 2.027 0.056 1.00 92.69 81 VAL A N 1
ATOM 658 C CA . VAL A 1 81 ? 4.165 3.034 0.562 1.00 92.69 81 VAL A CA 1
ATOM 659 C C . VAL A 1 81 ? 3.612 3.742 1.799 1.00 92.69 81 VAL A C 1
ATOM 661 O O . VAL A 1 81 ? 4.340 3.947 2.769 1.00 92.69 81 VAL A O 1
ATOM 664 N N . ARG A 1 82 ? 2.319 4.087 1.800 1.00 90.25 82 ARG A N 1
ATOM 665 C CA . ARG A 1 82 ? 1.659 4.690 2.967 1.00 90.25 82 ARG A CA 1
ATOM 666 C C . ARG A 1 82 ? 1.660 3.752 4.170 1.00 90.25 82 ARG A C 1
ATOM 668 O O . ARG A 1 82 ? 1.968 4.204 5.268 1.00 90.25 82 ARG A O 1
ATOM 675 N N . GLN A 1 83 ? 1.340 2.476 3.973 1.00 91.69 83 GLN A N 1
ATOM 676 C CA . GLN A 1 83 ? 1.327 1.490 5.049 1.00 91.69 83 GLN A CA 1
ATOM 677 C C . GLN A 1 83 ? 2.716 1.336 5.675 1.00 91.69 83 GLN A C 1
ATOM 679 O O . GLN A 1 83 ? 2.851 1.466 6.888 1.00 91.69 83 GLN A O 1
ATOM 684 N N . TRP A 1 84 ? 3.756 1.162 4.856 1.00 93.94 84 TRP A N 1
ATOM 685 C CA . TRP A 1 84 ? 5.132 1.069 5.349 1.00 93.94 84 TRP A CA 1
ATOM 686 C C . TRP A 1 84 ? 5.581 2.319 6.099 1.00 93.94 84 TRP A C 1
ATOM 688 O O . TRP A 1 84 ? 6.256 2.207 7.120 1.00 93.94 84 TRP A O 1
ATOM 698 N N . LEU A 1 85 ? 5.195 3.507 5.627 1.00 91.25 85 LEU A N 1
ATOM 699 C CA . LEU A 1 85 ? 5.497 4.756 6.322 1.00 91.25 85 LEU A CA 1
ATOM 700 C C . LEU A 1 85 ? 4.862 4.775 7.720 1.00 91.25 85 LEU A C 1
ATOM 702 O O . LEU A 1 85 ? 5.535 5.109 8.691 1.00 91.25 85 LEU A O 1
ATOM 706 N N . VAL A 1 86 ? 3.590 4.385 7.833 1.00 90.19 86 VAL A N 1
ATOM 707 C CA . VAL A 1 86 ? 2.877 4.327 9.119 1.00 90.19 86 VAL A CA 1
ATOM 708 C C . VAL A 1 86 ? 3.497 3.288 10.050 1.00 90.19 86 VAL A C 1
ATOM 710 O O . VAL A 1 86 ? 3.752 3.602 11.210 1.00 90.19 86 VAL A O 1
ATOM 713 N N . GLU A 1 87 ? 3.778 2.082 9.556 1.00 92.00 87 GLU A N 1
ATOM 714 C CA . GLU A 1 87 ? 4.424 1.014 10.331 1.00 92.00 87 GLU A CA 1
ATOM 715 C C . GLU A 1 87 ? 5.781 1.462 10.880 1.00 92.00 87 GLU A C 1
ATOM 717 O O . GLU A 1 87 ? 6.073 1.267 12.060 1.00 92.00 87 GLU A O 1
ATOM 722 N N . LYS A 1 88 ? 6.601 2.117 10.048 1.00 92.12 88 LYS A N 1
ATOM 723 C CA . LYS A 1 88 ? 7.903 2.642 10.470 1.00 92.12 88 LYS A CA 1
ATOM 724 C C . LYS A 1 88 ? 7.766 3.752 11.504 1.00 92.12 88 LYS A C 1
ATOM 726 O O . LYS A 1 88 ? 8.431 3.683 12.528 1.00 92.12 88 LYS A O 1
ATOM 731 N N . ILE A 1 89 ? 6.877 4.722 11.288 1.00 90.12 89 ILE A N 1
ATOM 732 C CA . ILE A 1 89 ? 6.642 5.809 12.251 1.00 90.12 89 ILE A CA 1
ATOM 733 C C . ILE A 1 89 ? 6.178 5.252 13.601 1.00 90.12 89 ILE A C 1
ATOM 735 O O . ILE A 1 89 ? 6.702 5.653 14.635 1.00 90.12 89 ILE A O 1
ATOM 739 N N . ARG A 1 90 ? 5.230 4.307 13.608 1.00 88.31 90 ARG A N 1
ATOM 740 C CA . ARG A 1 90 ? 4.752 3.666 14.844 1.00 88.31 90 ARG A CA 1
ATOM 741 C C . ARG A 1 90 ? 5.872 2.943 15.580 1.00 88.31 90 ARG A C 1
ATOM 743 O O . ARG A 1 90 ? 5.998 3.102 16.792 1.00 88.31 90 ARG A O 1
ATOM 750 N N . LYS A 1 91 ? 6.714 2.214 14.840 1.00 92.25 91 LYS A N 1
ATOM 751 C CA . LYS A 1 91 ? 7.867 1.505 15.398 1.00 92.25 91 LYS A CA 1
ATOM 752 C C . LYS A 1 91 ? 8.861 2.458 16.067 1.00 92.25 91 LYS A C 1
ATOM 754 O O . LYS A 1 91 ? 9.281 2.185 17.186 1.00 92.25 91 LYS A O 1
ATOM 759 N N . GLU A 1 92 ? 9.205 3.568 15.416 1.00 90.38 92 GLU A N 1
ATOM 760 C CA . GLU A 1 92 ? 10.128 4.572 15.973 1.00 90.38 92 GLU A CA 1
ATOM 761 C C . GLU A 1 92 ? 9.523 5.309 17.178 1.00 90.38 92 GLU A C 1
ATOM 763 O O . GLU A 1 92 ? 10.207 5.562 18.167 1.00 90.38 92 GLU A O 1
ATOM 768 N N . LEU A 1 93 ? 8.219 5.602 17.140 1.00 87.19 93 LEU A N 1
ATOM 769 C CA . LEU A 1 93 ? 7.508 6.253 18.244 1.00 87.19 93 LEU A CA 1
ATOM 770 C C . LEU A 1 93 ? 7.177 5.305 19.410 1.00 87.19 93 LEU A C 1
ATOM 772 O O . LEU A 1 93 ? 6.652 5.768 20.420 1.00 87.19 93 LEU A O 1
ATOM 776 N N . LYS A 1 94 ? 7.468 3.999 19.292 1.00 80.44 94 LYS A N 1
ATOM 777 C CA . LYS A 1 94 ? 7.076 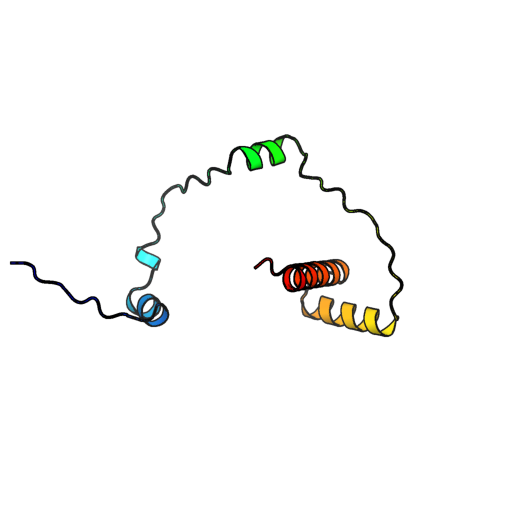2.945 20.252 1.00 80.44 94 LYS A CA 1
ATOM 778 C C . LYS A 1 94 ? 5.577 2.939 20.581 1.00 80.44 94 LYS A C 1
ATOM 780 O O . LYS A 1 94 ? 5.179 2.543 21.674 1.00 80.44 94 LYS A O 1
ATOM 785 N N . ILE A 1 95 ? 4.746 3.381 19.642 1.00 65.31 95 ILE A N 1
ATOM 786 C CA . ILE A 1 95 ? 3.291 3.321 19.771 1.00 65.31 95 ILE A CA 1
ATOM 787 C C . ILE A 1 95 ? 2.891 1.937 19.256 1.00 65.31 95 ILE A C 1
ATOM 789 O O . ILE A 1 95 ? 2.925 1.707 18.044 1.00 65.31 95 ILE A O 1
ATOM 793 N N . ALA A 1 96 ? 2.646 1.021 20.196 1.00 52.38 96 ALA A N 1
ATOM 794 C CA . ALA A 1 96 ? 2.222 -0.356 19.943 1.00 52.38 96 ALA A CA 1
ATOM 795 C C . ALA A 1 96 ? 0.788 -0.404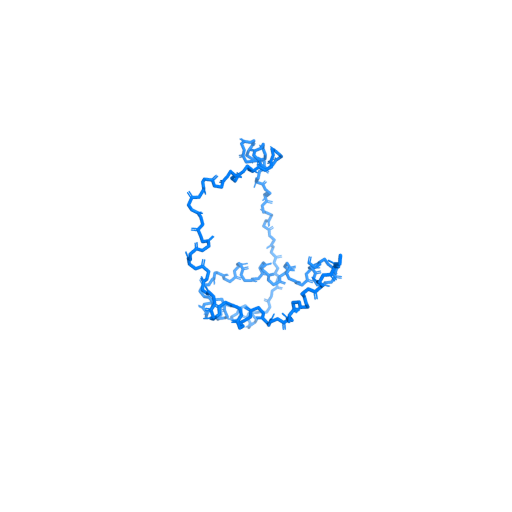 19.400 1.00 52.38 96 ALA A C 1
ATOM 797 O O . ALA A 1 96 ? -0.067 0.332 19.942 1.00 52.38 96 ALA A O 1
#

Mean predicted aligned error: 17.7 Å

Radius of gyration: 23.87 Å; Cα contacts (8 Å, |Δi|>4): 24; chains: 1; bounding box: 44×46×64 Å

Sequence (96 aa):
MKTKIMKKRISDEEYYETYGVLSDIVDEDIDLSLEDSLKRDMLEGKRKRTLRNVSIKIDPLYLLSIKKIATLKGIPYQTLVRQWLVEKIRKELKIA

pLDDT: mean 73.73, std 17.55, range [35.94, 95.81]